Protein AF-A0A0R1W301-F1 (afdb_monomer)

Secondary structure (DSSP, 8-state):
---TTHHHHHHHHHTT-EEEEEEE--SS-SSEEEEEEEESSS--EEEEEEEEE-TTS-EEEEEEEEE-TT-SS-EEESSHHHHHHHHHHTIIIIIITTTTS---HHHHHHHHHHHHHHHHHHHHHHHHHTT--

Mean predicted aligned error: 10.23 Å

Structure (mmCIF, N/CA/C/O backbone):
data_AF-A0A0R1W301-F1
#
_entry.id   AF-A0A0R1W301-F1
#
loop_
_atom_site.group_PDB
_atom_site.id
_atom_site.type_symbol
_atom_site.label_atom_id
_atom_site.label_alt_id
_atom_site.label_comp_id
_atom_site.label_asym_id
_atom_site.label_entity_id
_atom_site.label_seq_id
_atom_site.pdbx_PDB_ins_code
_atom_site.Cartn_x
_atom_site.Cartn_y
_atom_site.Cartn_z
_atom_site.occupancy
_atom_site.B_iso_or_equiv
_atom_site.auth_seq_id
_atom_site.auth_comp_id
_atom_site.auth_asym_id
_atom_site.auth_atom_id
_atom_site.pdbx_PDB_model_num
ATOM 1 N N . MET A 1 1 ? -18.006 -8.872 10.638 1.00 41.66 1 MET A N 1
ATOM 2 C CA . MET A 1 1 ? -16.538 -8.798 10.438 1.00 41.66 1 MET A CA 1
ATOM 3 C C . MET A 1 1 ? -16.181 -7.346 10.137 1.00 41.66 1 MET A C 1
ATOM 5 O O . MET A 1 1 ? -16.750 -6.803 9.202 1.00 41.66 1 MET A O 1
ATOM 9 N N . ILE A 1 2 ? -15.333 -6.688 10.939 1.00 48.94 2 ILE A N 1
ATOM 10 C CA . ILE A 1 2 ? -14.927 -5.293 10.680 1.00 48.94 2 ILE A CA 1
ATOM 11 C C . ILE A 1 2 ? -14.113 -5.265 9.384 1.00 48.94 2 ILE A C 1
ATOM 13 O O . ILE A 1 2 ? -13.026 -5.839 9.300 1.00 48.94 2 ILE A O 1
ATOM 17 N N . THR A 1 3 ? -14.661 -4.635 8.349 1.00 63.47 3 THR A N 1
ATOM 18 C CA . THR A 1 3 ? -14.048 -4.604 7.022 1.00 63.47 3 THR A CA 1
ATOM 19 C C . THR A 1 3 ? -13.011 -3.487 6.962 1.00 63.47 3 THR A C 1
ATOM 21 O O . THR A 1 3 ? -13.307 -2.373 6.545 1.00 63.47 3 THR A O 1
ATOM 24 N N . VAL A 1 4 ? -11.776 -3.780 7.374 1.00 75.12 4 VAL A N 1
ATOM 25 C CA . VAL A 1 4 ? -10.633 -2.871 7.176 1.00 75.12 4 VAL A CA 1
ATOM 26 C C . VAL A 1 4 ? -10.470 -2.594 5.680 1.00 75.12 4 VAL A C 1
ATOM 28 O O . VAL A 1 4 ? -10.538 -3.534 4.881 1.00 75.12 4 VAL A O 1
ATOM 31 N N . LEU A 1 5 ? -10.263 -1.333 5.304 1.00 83.62 5 LEU A N 1
ATOM 32 C CA . LEU A 1 5 ? -10.093 -0.885 3.921 1.00 83.62 5 LEU A CA 1
ATOM 33 C C . LEU A 1 5 ? -11.264 -1.212 2.969 1.00 83.62 5 LEU A C 1
ATOM 35 O O . LEU A 1 5 ? -11.080 -1.861 1.934 1.00 83.62 5 LEU A O 1
ATOM 39 N N . ASN A 1 6 ? -12.493 -0.832 3.322 1.00 89.75 6 ASN A N 1
ATOM 40 C CA . ASN A 1 6 ? -13.655 -1.121 2.476 1.00 89.75 6 ASN A CA 1
ATOM 41 C C . ASN A 1 6 ? -13.684 -0.283 1.182 1.00 89.75 6 ASN A C 1
ATOM 43 O O . ASN A 1 6 ? -13.919 -0.827 0.104 1.00 89.75 6 ASN A O 1
ATOM 47 N N . LYS A 1 7 ? -13.399 1.020 1.269 1.00 91.88 7 LYS A N 1
ATOM 48 C CA . LYS A 1 7 ? -13.353 1.928 0.112 1.00 91.88 7 LYS A CA 1
ATOM 49 C C . LYS A 1 7 ? -12.218 1.556 -0.837 1.00 91.88 7 LYS A C 1
ATOM 51 O O . LYS A 1 7 ? -12.436 1.502 -2.042 1.00 91.88 7 LYS A O 1
ATOM 56 N N . THR A 1 8 ? -11.044 1.195 -0.317 1.00 91.88 8 THR A N 1
ATOM 57 C CA . THR A 1 8 ? -9.928 0.725 -1.150 1.00 91.88 8 THR A CA 1
ATOM 58 C C . THR A 1 8 ? -10.303 -0.552 -1.895 1.00 91.88 8 THR A C 1
ATOM 60 O O . THR A 1 8 ? -10.040 -0.667 -3.086 1.00 91.88 8 THR A O 1
ATOM 63 N N . LYS A 1 9 ? -10.984 -1.507 -1.246 1.00 91.88 9 LYS A N 1
ATOM 64 C CA . LYS A 1 9 ? -11.467 -2.726 -1.924 1.00 91.88 9 LYS A CA 1
ATOM 65 C C . LYS A 1 9 ? -12.488 -2.413 -3.014 1.00 91.88 9 LYS A C 1
ATOM 67 O O . LYS A 1 9 ? -12.444 -3.039 -4.070 1.00 91.88 9 LYS A O 1
ATOM 72 N N . GLN A 1 10 ? -13.396 -1.469 -2.770 1.00 93.69 10 GLN A N 1
ATOM 73 C CA . GLN A 1 10 ? -14.349 -1.012 -3.782 1.00 93.69 10 GLN A CA 1
ATOM 74 C C . GL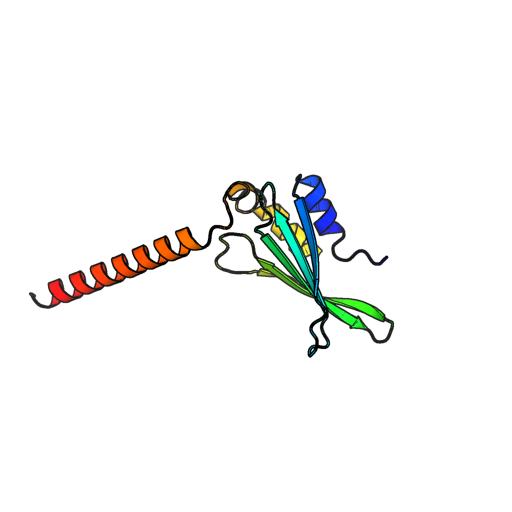N A 1 10 ? -13.630 -0.368 -4.971 1.00 93.69 10 GLN A C 1
ATOM 76 O O . GLN A 1 10 ? -13.927 -0.726 -6.107 1.00 93.69 10 GLN A O 1
ATOM 81 N N . PHE A 1 11 ? -12.637 0.490 -4.718 1.00 93.44 11 PHE A N 1
ATOM 82 C CA . PHE A 1 11 ? -11.784 1.069 -5.756 1.00 93.44 11 PHE A CA 1
ATOM 83 C C . PHE A 1 11 ? -11.105 -0.014 -6.606 1.00 93.44 11 PHE A C 1
ATOM 85 O O . PHE A 1 11 ? -11.174 0.043 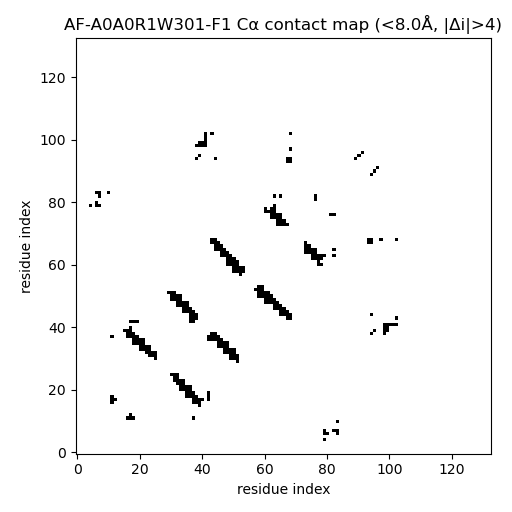-7.830 1.00 93.44 11 PHE A O 1
ATOM 92 N N . MET A 1 12 ? -10.508 -1.038 -5.985 1.00 92.25 12 MET A N 1
ATOM 93 C CA . MET A 1 12 ? -9.857 -2.121 -6.736 1.00 92.25 12 MET A CA 1
ATOM 94 C C . MET A 1 12 ? -10.851 -2.862 -7.634 1.00 92.25 12 MET A C 1
ATOM 96 O O . MET A 1 12 ? -10.582 -3.071 -8.813 1.00 92.25 12 MET A O 1
ATOM 100 N N . ARG A 1 13 ? -12.030 -3.205 -7.096 1.00 92.31 13 ARG A N 1
ATOM 101 C CA . ARG A 1 13 ? -13.090 -3.887 -7.855 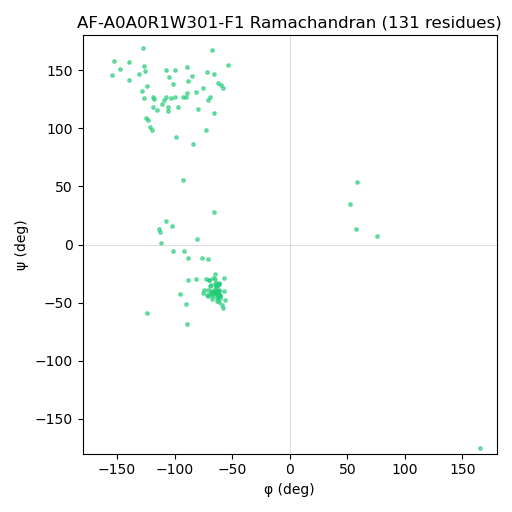1.00 92.31 13 ARG A CA 1
ATOM 102 C C . ARG A 1 13 ? -13.601 -3.041 -9.017 1.00 92.31 13 ARG A C 1
ATOM 104 O O . ARG A 1 13 ? -13.798 -3.582 -10.094 1.00 92.31 13 ARG A O 1
ATOM 111 N N . LYS A 1 14 ? -13.791 -1.734 -8.806 1.00 94.75 14 LYS A N 1
ATOM 112 C CA . LYS A 1 14 ? -14.253 -0.793 -9.838 1.00 94.75 14 LYS A CA 1
ATOM 113 C C . LYS A 1 14 ? -13.276 -0.704 -11.014 1.00 94.75 14 LYS A C 1
ATOM 115 O O . LYS A 1 14 ? -13.711 -0.532 -12.143 1.00 94.75 14 LYS A O 1
ATOM 120 N N . ASN A 1 15 ? -11.978 -0.828 -10.744 1.00 91.88 15 ASN A N 1
ATOM 121 C CA . ASN A 1 15 ? -10.917 -0.675 -11.741 1.00 91.88 15 ASN A CA 1
ATOM 122 C C . ASN A 1 15 ? -10.334 -2.016 -12.225 1.00 91.88 15 ASN A C 1
ATOM 124 O O . ASN A 1 15 ? -9.249 -2.035 -12.801 1.00 91.88 15 ASN A O 1
ATOM 128 N N . ASN A 1 16 ? -11.022 -3.138 -11.978 1.00 91.19 16 ASN A N 1
ATOM 129 C CA . ASN A 1 16 ? -10.585 -4.490 -12.351 1.00 91.19 16 ASN A CA 1
ATOM 130 C C . ASN A 1 16 ? -9.164 -4.848 -11.869 1.00 91.19 16 ASN A C 1
ATOM 132 O O . ASN A 1 16 ? -8.426 -5.570 -12.537 1.00 91.19 16 ASN A O 1
ATOM 136 N N . LEU A 1 17 ? -8.780 -4.355 -10.689 1.00 91.38 17 LEU A N 1
ATOM 137 C CA . LEU A 1 17 ? -7.510 -4.683 -10.053 1.00 91.38 17 LEU A CA 1
ATOM 138 C C . LEU A 1 17 ? -7.684 -5.910 -9.153 1.00 91.38 17 LEU A C 1
ATOM 140 O O . LEU A 1 17 ? -8.547 -5.953 -8.267 1.00 91.38 17 LEU A O 1
ATOM 144 N N . ARG A 1 18 ? -6.828 -6.909 -9.361 1.00 91.56 18 ARG A N 1
ATOM 145 C CA . ARG A 1 18 ? -6.696 -8.072 -8.487 1.00 91.56 18 ARG A CA 1
ATOM 146 C C . ARG A 1 18 ? -6.014 -7.642 -7.195 1.00 91.56 18 ARG A C 1
ATOM 148 O O . ARG A 1 18 ? -5.182 -6.735 -7.177 1.00 91.56 18 ARG A O 1
ATOM 155 N N . TYR A 1 19 ? -6.360 -8.308 -6.101 1.00 92.06 19 TYR A N 1
ATOM 156 C CA . TYR A 1 19 ? -5.715 -8.062 -4.820 1.00 92.06 19 TYR A CA 1
ATOM 157 C C . TYR A 1 19 ? -5.634 -9.324 -3.965 1.00 92.06 19 TYR A C 1
ATOM 159 O O . TYR A 1 19 ? -6.509 -10.190 -4.021 1.00 92.06 19 TYR A O 1
ATOM 167 N N . LYS A 1 20 ? -4.604 -9.391 -3.120 1.00 90.94 20 LYS A N 1
ATOM 168 C CA . LYS A 1 20 ? -4.396 -10.423 -2.102 1.00 90.94 20 LYS A CA 1
ATOM 169 C C . LYS A 1 20 ? -4.204 -9.760 -0.740 1.00 90.94 20 LYS A C 1
ATOM 171 O O . LYS A 1 20 ? -3.743 -8.627 -0.621 1.00 90.94 20 LYS A O 1
ATOM 176 N N . LYS A 1 21 ? -4.635 -10.467 0.300 1.00 89.81 21 LYS A N 1
ATOM 177 C CA . LYS A 1 21 ? -4.622 -10.005 1.686 1.00 89.81 21 LYS A CA 1
ATOM 178 C C . LYS A 1 21 ? -3.723 -10.927 2.487 1.00 89.81 21 LYS A C 1
ATOM 180 O O . LYS A 1 21 ? -3.961 -12.131 2.499 1.00 89.81 21 LYS A O 1
ATOM 185 N N . GLU A 1 22 ? -2.748 -10.360 3.172 1.00 86.88 22 GLU A N 1
ATOM 186 C CA . GLU A 1 22 ? -1.841 -11.087 4.047 1.00 86.88 22 GLU A CA 1
ATOM 187 C C . GLU A 1 22 ? -1.843 -10.426 5.418 1.00 86.88 22 GLU A C 1
ATOM 189 O O . GLU A 1 22 ? -1.672 -9.215 5.559 1.00 86.88 22 GLU A O 1
ATOM 194 N N . TYR A 1 23 ? -2.103 -11.232 6.440 1.00 83.44 23 TYR A N 1
ATOM 195 C CA . TYR A 1 23 ? -2.101 -10.776 7.816 1.00 83.44 23 TYR A CA 1
ATOM 196 C C . TYR A 1 23 ? -0.811 -11.223 8.490 1.00 83.44 23 TYR A C 1
ATOM 198 O O . TYR A 1 23 ? -0.490 -12.410 8.490 1.00 83.44 23 TYR A O 1
ATOM 206 N N . ILE A 1 24 ? -0.098 -10.269 9.082 1.00 80.31 24 ILE A N 1
ATOM 207 C CA . ILE A 1 24 ? 1.153 -10.517 9.785 1.00 80.31 24 ILE A CA 1
ATOM 208 C C . ILE A 1 24 ? 0.948 -10.105 11.241 1.00 80.31 24 ILE A C 1
ATOM 210 O O . ILE A 1 24 ? 0.691 -8.940 11.558 1.00 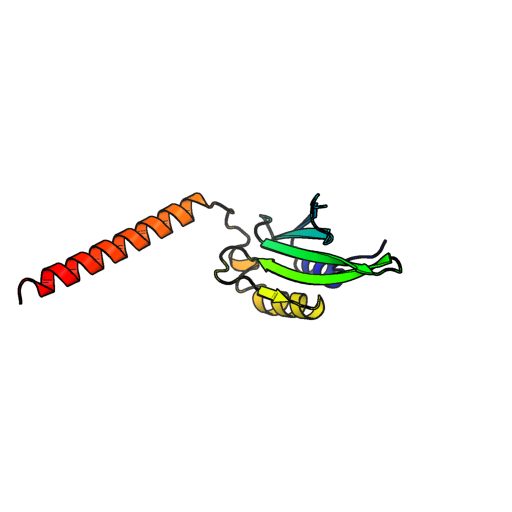80.31 24 ILE A O 1
ATOM 214 N N . ARG A 1 25 ? 1.078 -11.081 12.142 1.00 77.56 25 ARG A N 1
ATOM 215 C CA . ARG A 1 25 ? 1.167 -10.842 13.582 1.00 77.56 25 ARG A CA 1
ATOM 216 C C . ARG A 1 25 ? 2.647 -10.899 13.977 1.00 77.56 25 ARG A C 1
ATOM 218 O O . ARG A 1 25 ? 3.144 -11.997 14.220 1.00 77.56 25 ARG A O 1
ATOM 225 N N . PRO A 1 26 ? 3.369 -9.767 14.003 1.00 76.12 26 PRO A N 1
ATOM 226 C CA . PRO A 1 26 ? 4.753 -9.770 14.457 1.00 76.12 26 PRO A CA 1
ATOM 227 C C . PRO A 1 26 ? 4.827 -10.202 15.929 1.00 76.12 26 PRO A C 1
ATOM 229 O O . PRO A 1 26 ? 3.987 -9.814 16.737 1.00 76.12 26 PRO A O 1
ATOM 232 N N . MET A 1 27 ? 5.825 -11.021 16.267 1.00 74.94 27 MET A N 1
ATOM 233 C CA . MET A 1 27 ? 5.940 -11.656 17.588 1.00 74.94 27 MET A CA 1
ATOM 234 C C . MET A 1 27 ? 6.286 -10.663 18.713 1.00 74.94 27 MET A C 1
ATOM 236 O O . MET A 1 27 ? 5.868 -10.856 19.847 1.00 74.94 27 MET A O 1
ATOM 240 N N . MET A 1 28 ? 7.024 -9.593 18.392 1.00 70.44 28 MET A N 1
ATOM 241 C CA . MET A 1 28 ? 7.645 -8.678 19.368 1.00 70.44 28 MET A CA 1
ATOM 242 C C . MET A 1 28 ? 7.032 -7.265 19.394 1.00 70.44 28 MET A C 1
ATOM 244 O O . MET A 1 28 ? 7.513 -6.405 20.124 1.00 70.44 28 MET A O 1
ATOM 248 N N . ILE A 1 29 ? 6.005 -6.981 18.583 1.00 71.50 29 ILE A N 1
ATOM 249 C CA . ILE A 1 29 ? 5.460 -5.623 18.404 1.00 71.50 29 ILE A CA 1
ATOM 250 C C . ILE A 1 29 ? 3.964 -5.631 18.717 1.00 71.50 29 ILE A C 1
ATOM 252 O O . ILE A 1 29 ? 3.231 -6.499 18.253 1.00 71.50 29 ILE A O 1
ATOM 256 N N . THR A 1 30 ? 3.488 -4.627 19.456 1.00 72.75 30 THR A N 1
ATOM 257 C CA . THR A 1 30 ? 2.061 -4.472 19.800 1.00 72.75 30 THR A CA 1
ATOM 258 C C . THR A 1 30 ? 1.187 -4.075 18.607 1.00 72.75 30 THR A C 1
ATOM 260 O O . THR A 1 3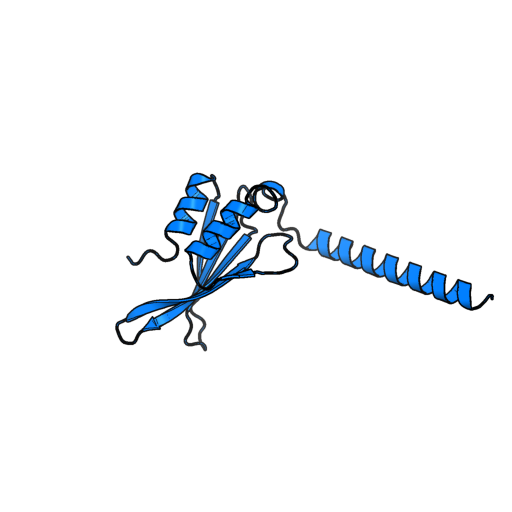0 ? -0.041 -4.117 18.687 1.00 72.75 30 THR A O 1
ATOM 263 N N . GLN A 1 31 ? 1.805 -3.672 17.495 1.00 80.81 31 GLN A N 1
ATOM 264 C CA . GLN A 1 31 ? 1.108 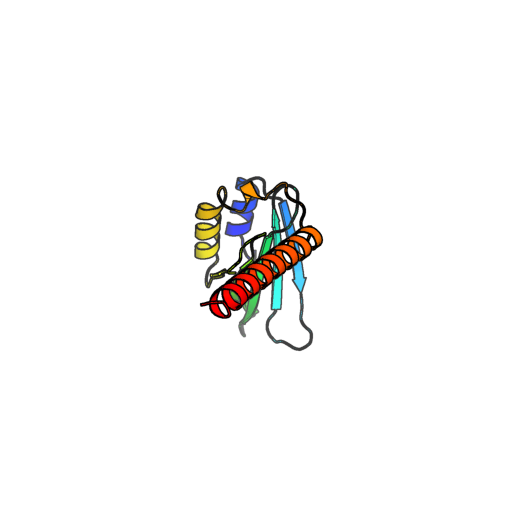-3.298 16.274 1.00 80.81 31 GLN A CA 1
ATOM 265 C C . GLN A 1 31 ? 0.905 -4.510 15.372 1.00 80.81 31 GLN A C 1
ATOM 267 O O . GLN A 1 31 ? 1.842 -5.231 15.028 1.00 80.81 31 GLN A O 1
ATOM 272 N N . HIS A 1 32 ? -0.331 -4.684 14.927 1.00 85.75 32 HIS A N 1
ATOM 273 C CA . HIS A 1 32 ? -0.677 -5.648 13.902 1.00 85.75 32 HIS A CA 1
ATOM 274 C C . HIS A 1 32 ? -0.448 -5.046 12.521 1.00 85.75 32 HIS A C 1
ATOM 276 O O . HIS A 1 32 ? -0.682 -3.852 12.300 1.00 85.75 32 HIS A O 1
ATOM 282 N N . VAL A 1 33 ? -0.013 -5.885 11.583 1.00 88.19 33 VAL A N 1
ATOM 283 C CA . VAL A 1 33 ? 0.267 -5.458 10.216 1.00 88.19 33 VAL A CA 1
ATOM 284 C C . VAL A 1 33 ? -0.636 -6.216 9.259 1.00 88.19 33 VAL A C 1
ATOM 286 O O . VAL A 1 33 ? -0.697 -7.444 9.246 1.00 88.19 33 VAL A O 1
ATOM 289 N N . TYR A 1 34 ? -1.341 -5.458 8.434 1.00 88.00 34 TYR A N 1
ATOM 290 C CA . TYR A 1 34 ? -2.084 -5.979 7.303 1.00 88.00 34 TYR A CA 1
ATOM 291 C C . TYR A 1 34 ? -1.377 -5.559 6.024 1.00 88.00 34 TYR A C 1
ATOM 293 O O . TYR A 1 34 ? -1.160 -4.371 5.803 1.00 88.00 34 TYR A O 1
ATOM 301 N N . VAL A 1 35 ? -1.030 -6.517 5.177 1.00 89.69 35 VAL A N 1
ATOM 302 C CA . VAL A 1 35 ? -0.447 -6.257 3.865 1.00 89.69 35 VAL A CA 1
ATOM 303 C C . VAL A 1 35 ? -1.493 -6.570 2.808 1.00 89.69 35 VAL A C 1
ATOM 305 O O . VAL A 1 35 ? -2.099 -7.640 2.776 1.00 89.69 35 VAL A O 1
ATOM 308 N N . PHE A 1 36 ? -1.730 -5.599 1.942 1.00 91.25 36 PHE A N 1
ATOM 309 C CA . PHE A 1 36 ? -2.684 -5.677 0.855 1.00 91.25 36 PHE A CA 1
ATOM 310 C C . PHE A 1 36 ? -1.928 -5.490 -0.454 1.00 91.25 36 PHE A C 1
ATOM 312 O O . PHE A 1 36 ? -1.597 -4.363 -0.822 1.00 91.25 36 PHE A O 1
ATOM 319 N N . THR A 1 37 ? -1.608 -6.588 -1.132 1.00 92.44 37 THR A N 1
ATOM 320 C CA . THR A 1 37 ? -0.931 -6.545 -2.432 1.00 92.44 37 THR A CA 1
ATOM 321 C C . THR A 1 37 ? -1.962 -6.456 -3.549 1.00 92.44 37 THR A C 1
ATOM 323 O O . THR A 1 37 ? -3.033 -7.060 -3.460 1.00 92.44 37 THR A O 1
ATOM 326 N N . PHE A 1 38 ? -1.689 -5.662 -4.582 1.00 92.56 38 PHE A N 1
ATOM 327 C CA . PHE A 1 38 ? -2.644 -5.397 -5.655 1.00 92.56 38 PHE A CA 1
ATOM 328 C C . PHE A 1 38 ? -1.975 -5.057 -6.991 1.00 92.56 38 PHE A C 1
ATOM 330 O O . PHE A 1 38 ? -0.835 -4.591 -7.053 1.00 92.56 38 PHE A O 1
ATOM 337 N N . GLY A 1 39 ? -2.725 -5.262 -8.067 1.00 90.12 39 GLY A N 1
ATOM 338 C CA . GLY A 1 39 ? -2.343 -4.909 -9.431 1.00 90.12 39 GLY A CA 1
ATOM 339 C C . GLY A 1 39 ? -3.242 -5.601 -10.453 1.00 90.12 39 GLY A C 1
ATOM 340 O O . GLY A 1 39 ? -4.239 -6.219 -10.081 1.00 90.12 39 GLY A O 1
ATOM 341 N N . LYS A 1 40 ? -2.949 -5.448 -11.745 1.00 86.94 40 LYS A N 1
ATOM 342 C CA . LYS A 1 40 ? -3.821 -5.952 -12.817 1.00 86.94 40 LYS A CA 1
ATOM 343 C C . LYS A 1 40 ? -3.455 -7.388 -13.189 1.00 86.94 40 LYS A C 1
ATOM 345 O O . LYS A 1 40 ? -4.200 -8.304 -12.843 1.00 86.94 40 LYS A O 1
ATOM 350 N N . ASN A 1 41 ? -2.285 -7.583 -13.795 1.00 83.44 41 ASN A N 1
ATOM 351 C CA . ASN A 1 41 ? -1.776 -8.916 -14.117 1.00 83.44 41 ASN A CA 1
ATOM 352 C C . ASN A 1 41 ? -0.938 -9.439 -12.953 1.00 83.44 41 ASN A C 1
ATOM 354 O O . ASN A 1 41 ? -1.233 -10.509 -12.410 1.00 83.44 41 ASN A O 1
ATOM 358 N N . GLU A 1 42 ? 0.016 -8.622 -12.504 1.00 83.62 42 GLU A N 1
ATOM 359 C CA . GLU A 1 42 ? 0.872 -8.908 -11.359 1.00 83.62 42 GLU A CA 1
ATOM 360 C C . GLU A 1 42 ? 0.538 -8.055 -10.127 1.00 83.62 42 GLU A C 1
ATOM 362 O O . GLU A 1 42 ? 0.075 -6.919 -10.228 1.00 83.62 42 GLU A O 1
ATOM 367 N N . LEU A 1 43 ? 0.776 -8.605 -8.932 1.00 85.81 43 LEU A N 1
ATOM 368 C CA . LEU A 1 43 ? 0.444 -7.981 -7.643 1.00 85.81 43 LEU A CA 1
ATOM 369 C C . LEU A 1 43 ? 1.625 -7.176 -7.077 1.00 85.81 43 LEU A C 1
ATOM 371 O O . LEU A 1 43 ? 2.069 -7.405 -5.951 1.00 85.81 43 LEU A O 1
ATOM 375 N N . ASN A 1 44 ? 2.127 -6.230 -7.868 1.00 85.50 44 ASN A N 1
ATOM 376 C CA . ASN A 1 44 ? 3.422 -5.579 -7.625 1.00 85.50 44 ASN A CA 1
ATOM 377 C C . ASN A 1 44 ? 3.329 -4.349 -6.717 1.00 85.50 44 ASN A C 1
ATOM 379 O O . ASN A 1 44 ? 4.340 -3.837 -6.231 1.00 85.50 44 ASN A O 1
ATOM 383 N N . ASN A 1 45 ? 2.109 -3.887 -6.456 1.00 90.31 45 ASN A N 1
ATOM 384 C CA . ASN A 1 45 ? 1.836 -2.781 -5.553 1.00 90.31 45 ASN A CA 1
ATOM 385 C C . ASN A 1 45 ? 1.395 -3.325 -4.198 1.00 90.31 45 ASN A C 1
ATOM 387 O O . ASN A 1 45 ? 0.763 -4.378 -4.114 1.00 90.31 45 ASN A O 1
ATOM 391 N N . ARG A 1 46 ? 1.685 -2.598 -3.120 1.00 92.44 46 ARG A N 1
ATOM 392 C CA . ARG A 1 46 ? 1.267 -2.986 -1.771 1.00 92.44 46 ARG A CA 1
ATOM 393 C C . ARG A 1 46 ? 0.807 -1.797 -0.943 1.00 92.44 46 ARG A C 1
ATOM 395 O O . ARG A 1 46 ? 1.404 -0.725 -0.986 1.00 92.44 46 ARG A O 1
ATOM 402 N N . VAL A 1 47 ? -0.229 -2.026 -0.147 1.00 93.62 47 VAL A N 1
ATOM 403 C CA . VAL A 1 47 ? -0.646 -1.162 0.958 1.00 93.62 47 VAL A CA 1
ATOM 404 C C . VAL A 1 47 ? -0.362 -1.903 2.257 1.00 93.62 47 VAL A C 1
ATOM 406 O O . VAL A 1 47 ? -0.874 -3.000 2.473 1.00 93.62 47 VAL A O 1
ATOM 409 N N . ILE A 1 48 ? 0.455 -1.320 3.121 1.00 92.31 48 ILE A N 1
ATOM 410 C CA . ILE A 1 48 ? 0.804 -1.850 4.434 1.00 92.31 48 ILE A CA 1
ATOM 411 C C . ILE A 1 48 ? 0.051 -1.017 5.465 1.00 92.31 48 ILE A C 1
ATOM 413 O O . ILE A 1 48 ? 0.298 0.175 5.614 1.00 92.31 48 ILE A O 1
ATOM 417 N N . ILE A 1 49 ? -0.880 -1.633 6.181 1.00 91.62 49 ILE A N 1
ATOM 418 C CA . ILE A 1 49 ? -1.667 -0.974 7.219 1.00 91.62 49 ILE A CA 1
ATOM 419 C C . ILE A 1 49 ? -1.162 -1.442 8.569 1.00 91.62 49 ILE A C 1
ATOM 421 O O . ILE A 1 49 ? -1.250 -2.627 8.899 1.00 91.62 49 ILE A O 1
ATOM 425 N N . ARG A 1 50 ? -0.672 -0.496 9.365 1.00 91.62 50 ARG A N 1
ATOM 426 C CA . ARG A 1 50 ? -0.367 -0.721 10.775 1.00 91.62 50 ARG A CA 1
ATOM 427 C C . ARG A 1 50 ? -1.584 -0.333 11.588 1.00 91.62 50 ARG A C 1
ATOM 429 O O . ARG A 1 50 ? -2.099 0.782 11.465 1.00 91.62 50 ARG A O 1
ATOM 436 N N . TYR A 1 51 ? -2.041 -1.240 12.434 1.00 88.88 51 TYR A N 1
ATOM 437 C CA . TYR A 1 51 ? -3.188 -0.996 13.290 1.00 88.88 51 TYR A CA 1
ATOM 438 C C . TYR A 1 51 ? -2.966 -1.568 14.685 1.00 88.88 51 TYR A C 1
ATOM 440 O O . TYR A 1 51 ? -2.161 -2.473 14.903 1.00 88.88 51 TYR A O 1
ATOM 448 N N . SER A 1 52 ? -3.691 -1.017 15.644 1.00 88.44 52 SER A N 1
ATOM 449 C CA . SER A 1 52 ? -3.769 -1.525 17.008 1.00 88.44 52 SER A CA 1
ATOM 450 C C . SER A 1 52 ? -5.229 -1.704 17.402 1.00 88.44 52 SER A C 1
ATOM 452 O O . SER A 1 52 ? -6.140 -1.263 16.697 1.00 88.44 52 SER A O 1
ATOM 454 N N . HIS A 1 53 ? -5.459 -2.372 18.525 1.00 86.69 53 HIS A N 1
ATOM 455 C CA . HIS A 1 53 ? -6.773 -2.416 19.147 1.00 86.69 53 HIS A CA 1
ATOM 456 C C . HIS A 1 53 ? -6.796 -1.442 20.321 1.00 86.69 53 HIS A C 1
ATOM 458 O O . HIS A 1 53 ? -5.830 -1.337 21.076 1.00 86.69 53 HIS A O 1
ATOM 464 N N . THR A 1 54 ? -7.890 -0.700 20.461 1.00 87.56 54 THR A N 1
ATOM 465 C CA . THR A 1 54 ? -8.158 0.062 21.680 1.00 87.56 54 THR A CA 1
ATOM 466 C C . THR A 1 54 ? -8.436 -0.890 22.839 1.00 87.56 54 THR A C 1
ATOM 468 O O . THR A 1 54 ? -8.717 -2.069 22.634 1.00 87.56 54 THR A O 1
ATOM 471 N N . TRP A 1 55 ? -8.445 -0.363 24.065 1.00 83.62 55 TRP A N 1
ATOM 472 C CA . TRP A 1 55 ? -8.830 -1.137 25.249 1.00 83.62 55 TRP A CA 1
ATOM 473 C C . TRP A 1 55 ? -10.244 -1.746 25.129 1.00 83.62 55 TRP A C 1
ATOM 475 O O . TRP A 1 55 ? -10.500 -2.822 25.650 1.00 83.62 55 TRP A O 1
ATOM 485 N N . THR A 1 56 ? -11.141 -1.102 24.368 1.00 89.25 56 THR A N 1
ATOM 486 C CA . THR A 1 56 ? -12.484 -1.616 24.029 1.00 89.25 56 THR A CA 1
ATOM 487 C C . THR A 1 56 ? -12.498 -2.636 22.881 1.00 89.25 56 THR A C 1
ATOM 489 O O . THR A 1 56 ? -13.568 -3.012 22.411 1.00 89.25 56 THR A O 1
ATOM 492 N N . GLY A 1 57 ? -11.336 -3.043 22.364 1.00 83.00 57 GLY A N 1
ATOM 493 C CA . GLY A 1 57 ? -11.209 -3.978 21.245 1.00 83.00 57 GLY A CA 1
ATOM 494 C C . GLY A 1 57 ? -11.520 -3.385 19.866 1.00 83.00 57 GLY A C 1
ATOM 495 O O . GLY A 1 57 ? -11.555 -4.119 18.880 1.00 83.00 57 GLY A O 1
ATOM 496 N N . ARG A 1 58 ? -11.735 -2.065 19.745 1.00 86.44 58 ARG A N 1
ATOM 497 C CA . ARG A 1 58 ? -11.965 -1.425 18.440 1.00 86.44 58 ARG A CA 1
ATOM 498 C C . ARG A 1 58 ? -10.655 -1.300 17.677 1.00 86.44 58 ARG A C 1
ATOM 500 O O . ARG A 1 58 ? -9.646 -0.861 18.223 1.00 86.44 58 ARG A O 1
ATOM 507 N N . LEU A 1 59 ? -10.687 -1.643 16.394 1.00 87.38 59 LEU A N 1
ATOM 508 C CA . LEU A 1 59 ? -9.540 -1.480 15.511 1.00 87.38 59 LEU A CA 1
ATOM 509 C C . LEU A 1 59 ? -9.273 0.009 15.262 1.00 87.38 59 LEU A C 1
ATOM 511 O O . LEU A 1 59 ? -10.155 0.741 14.814 1.00 87.38 59 LEU A O 1
ATOM 515 N N . LYS A 1 60 ? -8.035 0.435 15.511 1.00 88.38 60 LYS A N 1
ATOM 516 C CA . LYS A 1 60 ? -7.521 1.770 15.217 1.00 88.38 60 LYS A CA 1
ATOM 517 C C . LYS A 1 60 ? -6.418 1.656 14.173 1.00 88.38 60 LYS A C 1
ATOM 519 O O . LYS A 1 60 ? -5.371 1.067 14.434 1.00 88.38 60 LYS A O 1
ATOM 524 N N . ILE A 1 61 ? -6.651 2.230 12.995 1.00 89.44 61 ILE A N 1
ATOM 525 C CA . ILE A 1 61 ? -5.605 2.389 11.981 1.00 89.44 61 ILE A CA 1
ATOM 526 C C . ILE A 1 61 ? -4.637 3.460 12.483 1.00 89.44 61 ILE A C 1
ATOM 528 O O . ILE A 1 61 ? -5.059 4.569 12.807 1.00 89.44 61 ILE A O 1
ATOM 532 N N . ASN A 1 62 ? -3.356 3.113 12.565 1.00 90.00 62 ASN A N 1
ATOM 533 C CA . ASN A 1 62 ? -2.304 4.039 12.973 1.00 90.00 62 ASN A CA 1
ATOM 534 C C . ASN A 1 62 ? -1.632 4.660 11.747 1.00 90.00 62 ASN A C 1
ATOM 536 O O . ASN A 1 62 ? -1.387 5.862 11.724 1.00 90.00 62 ASN A O 1
ATOM 540 N N . GLU A 1 63 ? -1.365 3.844 10.725 1.00 92.31 63 GLU A N 1
ATOM 541 C CA . GLU A 1 63 ? -0.656 4.266 9.520 1.00 92.31 63 GLU A CA 1
ATOM 542 C C . GLU A 1 63 ? -1.041 3.388 8.326 1.00 92.31 63 GLU A C 1
ATOM 544 O O . GLU A 1 63 ? -1.271 2.183 8.471 1.00 92.31 63 GLU A O 1
ATOM 549 N N . ILE A 1 64 ? -1.082 3.995 7.142 1.00 94.50 64 ILE A N 1
ATOM 550 C CA . ILE A 1 64 ? -1.264 3.328 5.855 1.00 94.50 64 ILE A CA 1
ATOM 551 C C . ILE A 1 64 ? -0.072 3.701 4.964 1.00 94.50 64 ILE A C 1
ATOM 553 O O . ILE A 1 64 ? 0.004 4.829 4.491 1.00 94.50 64 ILE A O 1
ATOM 557 N N . ASP A 1 65 ? 0.846 2.772 4.720 1.00 94.06 65 ASP A N 1
ATOM 558 C CA . ASP A 1 65 ? 2.002 2.939 3.827 1.00 94.06 65 ASP A CA 1
ATOM 559 C C . ASP A 1 65 ? 1.674 2.346 2.446 1.00 94.06 65 ASP A C 1
ATOM 561 O O . ASP A 1 65 ? 1.377 1.157 2.321 1.00 94.06 65 ASP A O 1
ATOM 565 N N . LEU A 1 66 ? 1.685 3.181 1.408 1.00 94.25 66 LEU A N 1
ATOM 566 C CA . LEU A 1 66 ? 1.509 2.782 0.016 1.00 94.25 66 LEU A CA 1
ATOM 567 C C . LEU A 1 66 ? 2.865 2.704 -0.680 1.00 94.25 66 LEU A C 1
ATOM 569 O O . LEU A 1 66 ? 3.605 3.689 -0.766 1.00 94.25 66 LEU A O 1
ATOM 573 N N . ARG A 1 67 ? 3.115 1.549 -1.294 1.00 91.75 67 ARG A N 1
ATOM 574 C CA . ARG A 1 67 ? 4.267 1.316 -2.160 1.00 91.75 67 ARG A CA 1
ATOM 575 C C . ARG A 1 67 ? 3.780 0.826 -3.511 1.00 91.75 67 ARG A C 1
ATOM 577 O O . ARG A 1 67 ? 3.283 -0.297 -3.625 1.00 91.75 67 ARG A O 1
ATOM 584 N N . LEU A 1 68 ? 3.901 1.676 -4.519 1.00 91.06 68 LEU A N 1
ATOM 585 C CA . LEU A 1 68 ? 3.629 1.315 -5.901 1.00 91.06 68 LEU A CA 1
ATOM 586 C C . LEU A 1 68 ? 4.894 0.762 -6.567 1.00 91.06 68 LEU A C 1
ATOM 588 O O . LEU A 1 68 ? 6.020 1.106 -6.198 1.00 91.06 68 LEU A O 1
ATOM 592 N N . HIS A 1 69 ? 4.706 -0.094 -7.563 1.00 85.50 69 HIS A N 1
ATOM 593 C CA . HIS A 1 69 ? 5.798 -0.569 -8.400 1.00 85.50 69 HIS A CA 1
ATOM 594 C C . HIS A 1 69 ? 6.477 0.620 -9.104 1.00 85.50 69 HIS A C 1
ATOM 596 O O . HIS A 1 69 ? 5.798 1.548 -9.548 1.00 85.50 69 HIS A O 1
ATOM 602 N N . ARG A 1 70 ? 7.818 0.622 -9.146 1.00 81.31 70 ARG A N 1
ATOM 603 C CA . ARG A 1 70 ? 8.670 1.717 -9.670 1.00 81.31 70 ARG A CA 1
ATOM 604 C C . ARG A 1 70 ? 8.486 3.091 -9.008 1.00 81.31 70 ARG A C 1
ATOM 606 O O . ARG A 1 70 ? 8.997 4.096 -9.497 1.00 81.31 70 ARG A O 1
ATOM 613 N N . GLN A 1 71 ? 7.809 3.163 -7.864 1.00 82.88 71 GLN A N 1
ATOM 614 C CA . GLN A 1 71 ? 7.717 4.399 -7.096 1.00 82.88 71 GLN A CA 1
ATOM 615 C C . GLN A 1 71 ? 8.988 4.619 -6.270 1.00 82.88 71 GLN A C 1
ATOM 617 O O . GLN A 1 71 ? 9.265 3.869 -5.340 1.00 82.88 71 GLN A O 1
ATOM 622 N N . HIS A 1 72 ? 9.720 5.696 -6.568 1.00 76.25 72 HIS A N 1
ATOM 623 C CA . HIS A 1 72 ? 10.935 6.067 -5.830 1.00 76.25 72 HIS A CA 1
ATOM 624 C C . HIS A 1 72 ? 10.669 6.526 -4.391 1.00 76.25 72 HIS A C 1
ATOM 626 O O . HIS A 1 72 ? 11.470 6.260 -3.503 1.00 76.25 72 HIS A O 1
ATOM 632 N N . HIS A 1 73 ? 9.544 7.206 -4.153 1.00 81.75 73 HIS A N 1
ATOM 633 C CA . HIS A 1 73 ? 9.206 7.770 -2.846 1.00 81.75 73 HIS A CA 1
ATOM 634 C C . HIS A 1 73 ? 7.873 7.191 -2.363 1.00 81.75 73 HIS A C 1
ATOM 636 O O . HIS A 1 73 ? 6.823 7.633 -2.847 1.00 81.75 73 HIS A O 1
ATOM 642 N N . PRO A 1 74 ? 7.893 6.198 -1.452 1.00 87.81 74 PRO A N 1
ATOM 643 C CA . PRO A 1 74 ? 6.694 5.674 -0.804 1.00 87.81 74 PRO A CA 1
ATOM 644 C C . PRO A 1 74 ? 5.875 6.783 -0.153 1.00 87.81 74 PRO A C 1
ATOM 646 O O . PRO A 1 74 ? 6.410 7.830 0.221 1.00 87.81 74 PRO A O 1
ATOM 649 N N . ARG A 1 75 ? 4.567 6.560 -0.003 1.00 92.94 75 ARG A N 1
ATOM 650 C CA . ARG A 1 75 ? 3.679 7.568 0.580 1.00 92.94 75 ARG A CA 1
ATOM 651 C C . ARG A 1 75 ? 2.856 6.996 1.713 1.00 92.94 75 ARG A C 1
ATOM 653 O O . ARG A 1 75 ? 2.230 5.952 1.567 1.00 92.94 75 ARG A O 1
ATOM 660 N N . THR A 1 76 ? 2.829 7.722 2.820 1.00 95.06 76 THR A N 1
ATOM 661 C CA . THR A 1 76 ? 2.076 7.348 4.011 1.00 95.06 76 THR A CA 1
ATOM 662 C C . THR A 1 76 ? 0.814 8.197 4.133 1.00 95.06 76 THR A C 1
ATOM 664 O O . THR A 1 76 ? 0.784 9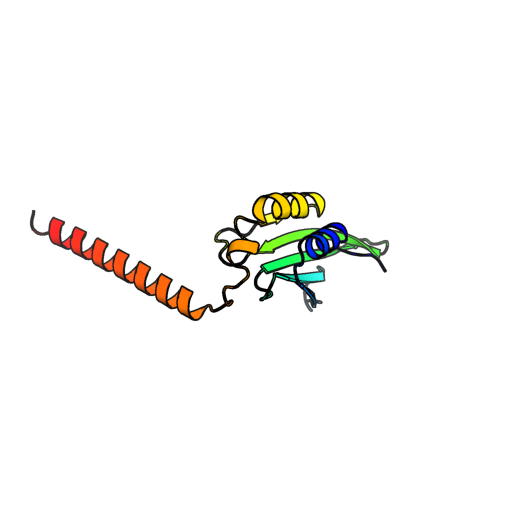.378 3.775 1.00 95.06 76 THR A O 1
ATOM 667 N N . PHE A 1 77 ? -0.258 7.581 4.621 1.00 94.75 77 PHE A N 1
ATOM 668 C CA . PHE A 1 77 ? -1.570 8.189 4.797 1.00 94.75 77 PHE A CA 1
ATOM 669 C C . PHE A 1 77 ? -2.095 7.901 6.201 1.00 94.75 77 PHE A C 1
ATOM 671 O O . PHE A 1 77 ? -1.854 6.836 6.774 1.00 94.75 77 PHE A O 1
ATOM 678 N N . LYS A 1 78 ? -2.850 8.857 6.750 1.00 90.62 78 LYS A N 1
ATOM 679 C CA . LYS A 1 78 ? -3.530 8.706 8.045 1.00 90.62 78 LYS A CA 1
ATOM 680 C C . LYS A 1 78 ? -4.917 8.083 7.898 1.00 90.62 78 LYS A C 1
ATOM 682 O O . LYS A 1 78 ? -5.378 7.405 8.811 1.00 90.62 78 LYS A O 1
ATOM 687 N N . THR A 1 79 ? -5.587 8.316 6.766 1.00 91.62 79 THR A N 1
ATOM 688 C CA . THR A 1 79 ? -6.955 7.849 6.526 1.00 91.62 79 THR A CA 1
ATOM 689 C C . THR A 1 79 ? -7.073 7.058 5.229 1.00 91.62 79 THR A C 1
ATOM 691 O O . THR A 1 79 ? -6.325 7.259 4.272 1.00 91.62 79 THR A O 1
ATOM 694 N N . GLU A 1 80 ? -8.058 6.161 5.181 1.00 91.94 80 GLU A N 1
ATOM 695 C CA . GLU A 1 80 ? -8.391 5.422 3.962 1.00 91.94 80 GLU A CA 1
ATOM 696 C C . GLU A 1 80 ? -8.883 6.350 2.839 1.00 91.94 80 GLU A C 1
ATOM 698 O O . GLU A 1 80 ? -8.619 6.091 1.669 1.00 91.94 80 GLU A O 1
ATOM 703 N N . ALA A 1 81 ? -9.581 7.438 3.177 1.00 92.88 81 ALA A N 1
ATOM 704 C CA . ALA A 1 81 ? -10.086 8.380 2.182 1.00 92.88 81 ALA A CA 1
ATOM 705 C C . ALA A 1 81 ? -8.940 9.057 1.414 1.00 92.88 81 ALA A C 1
ATOM 707 O O . ALA A 1 81 ? -9.000 9.149 0.188 1.00 92.88 81 ALA A O 1
ATOM 708 N N . ASP A 1 82 ? -7.877 9.457 2.119 1.00 94.62 82 ASP A N 1
ATOM 709 C CA . ASP A 1 82 ? -6.694 10.063 1.501 1.00 94.62 82 ASP A CA 1
ATOM 710 C C . ASP A 1 82 ? -5.964 9.075 0.588 1.00 94.62 82 ASP A C 1
ATOM 712 O O . ASP A 1 82 ? -5.556 9.438 -0.516 1.00 94.62 82 ASP A O 1
ATOM 716 N N . LEU A 1 83 ? -5.854 7.812 1.022 1.00 94.94 83 LEU A N 1
ATOM 717 C CA . LEU A 1 83 ? -5.300 6.739 0.199 1.00 94.94 83 LEU A CA 1
ATOM 718 C C . LEU A 1 83 ? -6.102 6.583 -1.099 1.00 94.94 83 LEU A C 1
ATOM 720 O O . LEU A 1 83 ? -5.517 6.575 -2.178 1.00 94.94 83 LEU A O 1
ATOM 724 N N . VAL A 1 84 ? -7.429 6.453 -1.011 1.00 95.12 84 VAL A N 1
ATOM 725 C CA . VAL A 1 84 ? -8.278 6.239 -2.195 1.00 95.12 84 VAL A CA 1
ATOM 726 C C . VAL A 1 84 ? -8.188 7.425 -3.149 1.00 95.12 84 VAL A C 1
ATOM 728 O O . VAL A 1 84 ? -7.958 7.219 -4.336 1.00 95.12 84 VAL A O 1
ATOM 731 N N 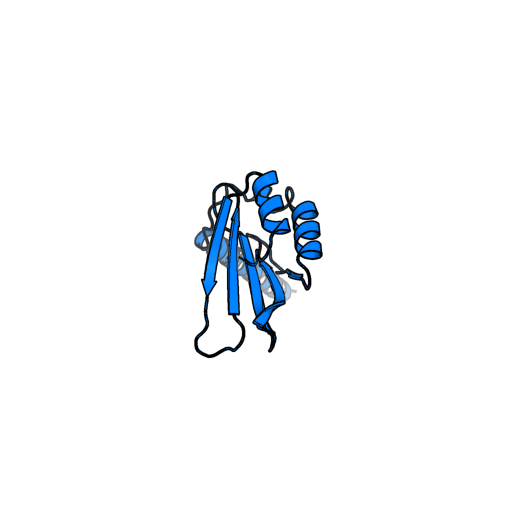. LYS A 1 85 ? -8.249 8.656 -2.633 1.00 95.69 85 LYS A N 1
ATOM 732 C CA . LYS A 1 85 ? -8.082 9.871 -3.441 1.00 95.69 85 LYS A CA 1
ATOM 733 C C . LYS A 1 85 ? -6.739 9.891 -4.178 1.00 95.69 85 LYS A C 1
ATOM 735 O O . LYS A 1 85 ? -6.663 10.306 -5.333 1.00 95.69 85 LYS A O 1
ATOM 740 N N . TYR A 1 86 ? -5.669 9.442 -3.521 1.00 94.50 86 TYR A N 1
ATOM 741 C CA . TYR A 1 86 ? -4.356 9.327 -4.150 1.00 94.50 86 TYR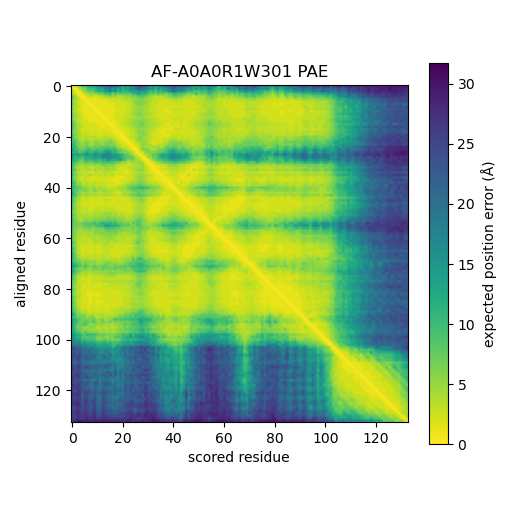 A CA 1
ATOM 742 C C . TYR A 1 86 ? -4.332 8.256 -5.248 1.00 94.50 86 TYR A C 1
ATOM 744 O O . TYR A 1 86 ? -3.807 8.507 -6.332 1.00 94.50 86 TYR A O 1
ATOM 752 N N . LEU A 1 87 ? -4.916 7.082 -4.990 1.00 93.06 87 LEU A N 1
ATOM 753 C CA . LEU A 1 87 ? -4.992 5.990 -5.964 1.00 93.06 87 LEU A CA 1
ATOM 754 C C . LEU A 1 87 ? -5.807 6.382 -7.201 1.00 93.06 87 LEU A C 1
ATOM 756 O O . LEU A 1 87 ? -5.389 6.074 -8.310 1.00 93.06 87 LEU A O 1
ATOM 760 N N . GLU A 1 88 ? -6.917 7.100 -7.026 1.00 93.75 88 GLU A N 1
ATOM 761 C CA . GLU A 1 88 ? -7.724 7.628 -8.133 1.00 93.75 88 GLU A CA 1
ATOM 762 C C . GLU A 1 88 ? -6.919 8.592 -9.005 1.00 93.75 88 GLU A C 1
ATOM 764 O O . GLU A 1 88 ? -6.917 8.461 -10.226 1.00 93.75 88 GLU A O 1
ATOM 769 N N . LYS A 1 89 ? -6.158 9.505 -8.389 1.00 92.62 89 LYS A N 1
ATOM 770 C CA . LYS A 1 89 ? -5.315 10.462 -9.119 1.00 92.62 89 LYS A CA 1
ATOM 771 C C . LYS A 1 89 ? -4.174 9.795 -9.902 1.00 92.62 89 LYS A C 1
ATOM 773 O O . LYS A 1 89 ? -3.729 10.341 -10.906 1.00 92.62 89 LYS A O 1
ATOM 778 N N . HIS A 1 90 ? -3.672 8.652 -9.434 1.00 89.38 90 HIS A N 1
ATOM 779 C CA . HIS A 1 90 ? -2.483 7.988 -9.988 1.00 89.38 90 HIS A CA 1
ATOM 780 C C . HIS A 1 90 ? -2.764 6.639 -10.657 1.00 89.38 90 HIS A C 1
ATOM 782 O O . HIS A 1 90 ? -1.828 5.884 -10.946 1.00 89.38 90 HIS A O 1
ATOM 788 N N . LEU A 1 91 ? -4.038 6.342 -10.919 1.00 86.69 91 LEU A N 1
ATOM 789 C CA . LEU A 1 91 ? -4.463 5.094 -11.540 1.00 86.69 91 LEU A CA 1
ATOM 790 C C . LEU A 1 91 ? -3.795 4.902 -12.905 1.00 86.69 91 LEU A C 1
ATOM 792 O O . LEU A 1 91 ? -3.118 3.902 -13.124 1.00 86.69 91 LEU A O 1
ATOM 796 N N . GLU A 1 92 ? -3.932 5.879 -13.795 1.00 84.25 92 GLU A N 1
ATOM 797 C CA . GLU A 1 92 ? -3.410 5.786 -15.161 1.00 84.25 92 GLU A CA 1
ATOM 798 C C . GLU A 1 92 ? -1.891 5.971 -15.211 1.00 84.25 92 GLU A C 1
ATOM 800 O O . GLU A 1 92 ? -1.194 5.217 -15.883 1.00 84.25 92 GLU A O 1
ATOM 805 N N . SER A 1 93 ? -1.358 6.932 -14.449 1.00 82.19 93 SER A N 1
ATOM 806 C CA . SER A 1 93 ? 0.051 7.329 -14.553 1.00 82.19 93 SER A CA 1
ATOM 807 C C . SER A 1 93 ? 1.035 6.278 -14.035 1.00 82.19 93 SER A C 1
ATOM 809 O O . SER A 1 93 ? 2.163 6.215 -14.517 1.00 82.19 93 SER A O 1
ATOM 811 N N . ASN A 1 94 ? 0.624 5.487 -13.038 1.00 81.25 94 ASN A N 1
ATOM 812 C CA . ASN A 1 94 ? 1.487 4.504 -12.381 1.00 81.25 94 ASN A CA 1
ATOM 813 C C . ASN A 1 94 ? 0.882 3.100 -12.429 1.00 81.25 94 ASN A C 1
ATOM 815 O O . ASN A 1 94 ? 1.502 2.184 -12.957 1.00 81.25 94 ASN A O 1
ATOM 819 N N . ILE A 1 95 ? -0.319 2.921 -11.872 1.00 79.88 95 ILE A N 1
ATOM 820 C CA . ILE A 1 95 ? -0.854 1.580 -11.589 1.00 79.88 95 ILE A CA 1
ATOM 821 C C . ILE A 1 95 ? -1.150 0.814 -12.882 1.00 79.88 95 ILE A C 1
ATOM 823 O O . ILE A 1 95 ? -0.771 -0.348 -12.999 1.00 79.88 95 ILE A O 1
ATOM 827 N N . LEU A 1 96 ? -1.814 1.453 -13.846 1.00 82.44 96 LEU A N 1
ATOM 828 C CA . LEU A 1 96 ? -2.134 0.837 -15.134 1.00 82.44 96 LEU A CA 1
ATOM 829 C C . LEU A 1 96 ? -0.962 0.885 -16.113 1.00 82.44 96 LEU A C 1
ATOM 831 O O . LEU A 1 96 ? -0.829 -0.023 -16.923 1.00 82.44 96 LEU A O 1
ATOM 835 N N . LYS A 1 97 ? -0.092 1.896 -16.021 1.00 82.50 97 LYS A N 1
ATOM 836 C CA . LYS A 1 97 ? 1.087 2.009 -16.886 1.00 82.50 97 LYS A CA 1
ATOM 837 C C . LYS A 1 97 ? 2.049 0.828 -16.725 1.00 82.50 97 LYS A C 1
ATOM 839 O O . LYS A 1 97 ? 2.595 0.355 -17.712 1.00 82.50 97 LYS A O 1
ATOM 844 N N . TYR A 1 98 ? 2.240 0.358 -15.494 1.00 79.81 98 TYR A N 1
ATOM 845 C CA . TYR A 1 98 ? 3.160 -0.739 -15.173 1.00 79.81 98 TYR A CA 1
ATOM 846 C C . TYR A 1 98 ? 2.424 -2.039 -14.811 1.00 79.81 98 TYR A C 1
ATOM 848 O O . TYR A 1 98 ? 2.968 -2.902 -14.130 1.00 79.81 98 TYR A O 1
ATOM 856 N N . ALA A 1 99 ? 1.158 -2.173 -15.217 1.00 76.94 99 ALA A N 1
ATOM 857 C CA . ALA A 1 99 ? 0.311 -3.314 -14.863 1.00 76.94 99 ALA A CA 1
ATOM 858 C C . ALA A 1 99 ? 0.773 -4.647 -15.472 1.00 76.94 99 ALA A C 1
ATOM 860 O O . ALA A 1 99 ? 0.502 -5.703 -14.891 1.00 76.94 99 ALA A O 1
ATOM 861 N N . ASP A 1 100 ? 1.421 -4.570 -16.633 1.00 72.44 100 ASP A N 1
ATOM 862 C CA . ASP A 1 100 ? 1.861 -5.716 -17.428 1.00 72.44 100 ASP A CA 1
ATOM 863 C C . ASP A 1 100 ? 3.361 -6.001 -17.246 1.00 72.44 100 ASP A C 1
ATOM 865 O O . ASP A 1 100 ? 3.871 -6.989 -17.767 1.00 72.44 100 ASP A O 1
ATOM 869 N N . GLU A 1 101 ? 4.075 -5.142 -16.512 1.00 73.06 101 GLU A N 1
ATOM 870 C CA . GLU A 1 101 ? 5.503 -5.316 -16.273 1.00 73.06 101 GLU A CA 1
ATOM 871 C C . GLU A 1 101 ? 5.751 -6.314 -15.140 1.00 73.06 101 GLU A C 1
ATOM 873 O O . GLU A 1 101 ? 5.165 -6.168 -14.056 1.00 73.06 101 GLU A O 1
ATOM 878 N N . PRO A 1 102 ? 6.650 -7.292 -15.352 1.00 66.25 102 PRO A N 1
ATOM 879 C CA . PRO A 1 102 ? 7.006 -8.215 -14.304 1.00 66.25 102 PRO A CA 1
ATOM 880 C C . PRO A 1 102 ? 7.736 -7.504 -13.165 1.00 66.25 102 PRO A C 1
ATOM 882 O O . PRO A 1 102 ? 8.527 -6.588 -13.397 1.00 66.25 102 PRO A O 1
ATOM 885 N N . ALA A 1 103 ? 7.551 -7.961 -11.926 1.00 62.16 103 ALA A N 1
ATOM 886 C CA . ALA A 1 103 ? 8.279 -7.487 -10.742 1.00 62.16 103 ALA A CA 1
ATOM 887 C C . ALA A 1 103 ? 9.787 -7.820 -10.765 1.00 62.16 103 ALA A C 1
ATOM 889 O O . ALA A 1 103 ? 10.386 -8.030 -9.711 1.00 62.16 103 ALA A O 1
ATOM 890 N N . ASN A 1 104 ? 10.408 -7.954 -11.938 1.00 61.88 104 ASN A N 1
ATOM 891 C CA . ASN A 1 104 ? 11.753 -8.479 -12.078 1.00 61.88 104 ASN A CA 1
ATOM 892 C C . ASN A 1 104 ? 12.790 -7.458 -11.586 1.00 61.88 104 ASN A C 1
ATOM 894 O O . ASN A 1 104 ? 13.173 -6.524 -12.287 1.00 61.88 104 ASN A O 1
ATOM 898 N N . TYR A 1 105 ? 13.241 -7.651 -10.348 1.00 57.62 105 TYR A N 1
ATOM 899 C CA . TYR A 1 105 ? 14.244 -6.821 -9.681 1.00 57.62 105 TYR A CA 1
ATOM 900 C C . TYR A 1 105 ? 15.626 -6.882 -10.355 1.00 57.62 105 TYR A C 1
ATOM 902 O O . TYR A 1 105 ? 16.375 -5.913 -10.274 1.00 57.62 105 TYR A O 1
ATOM 910 N N . LYS A 1 106 ? 15.940 -7.969 -11.075 1.00 58.25 106 LYS A N 1
ATOM 911 C CA . LYS A 1 106 ? 17.264 -8.188 -11.682 1.00 58.25 106 LYS A CA 1
ATOM 912 C C . LYS A 1 106 ? 17.599 -7.181 -12.781 1.00 58.25 106 LYS A C 1
ATOM 914 O O . LYS A 1 106 ? 18.721 -6.694 -12.838 1.00 58.25 106 LYS A O 1
ATOM 919 N N . ASP A 1 107 ? 16.618 -6.820 -13.603 1.00 60.41 107 ASP A N 1
ATOM 920 C CA . ASP A 1 107 ? 16.835 -5.878 -14.708 1.00 60.41 107 ASP A CA 1
ATOM 921 C C . ASP A 1 107 ? 17.015 -4.441 -14.182 1.00 60.41 107 ASP A C 1
ATOM 923 O O . ASP A 1 107 ? 17.737 -3.635 -14.766 1.00 60.41 107 ASP A O 1
ATOM 927 N N . LEU A 1 108 ? 16.389 -4.120 -13.041 1.00 58.59 108 LEU A N 1
ATOM 928 C CA . LEU A 1 108 ? 16.527 -2.828 -12.364 1.00 58.59 108 LEU A CA 1
ATOM 929 C C . LEU A 1 108 ? 17.879 -2.689 -11.656 1.00 58.59 108 LEU A C 1
ATOM 931 O O . LEU A 1 108 ? 18.455 -1.604 -11.695 1.00 58.59 108 LEU A O 1
ATOM 935 N N . GLU A 1 109 ? 18.383 -3.759 -11.035 1.00 62.78 109 GLU A N 1
ATOM 936 C CA . GLU A 1 109 ? 19.734 -3.796 -10.457 1.00 62.78 109 GLU A CA 1
ATOM 937 C C . GLU A 1 109 ? 20.791 -3.620 -11.552 1.00 62.78 109 GLU A C 1
ATOM 939 O O . GLU A 1 109 ? 21.607 -2.707 -11.458 1.00 62.78 109 GLU A O 1
ATOM 944 N N . GLN A 1 110 ? 20.689 -4.368 -12.656 1.00 68.81 110 GLN A N 1
ATOM 945 C CA . GLN A 1 110 ? 21.596 -4.233 -13.804 1.00 68.81 110 GLN A CA 1
ATOM 946 C C . GLN A 1 110 ? 21.539 -2.835 -14.442 1.00 68.81 110 GLN A C 1
ATOM 948 O O . GLN A 1 110 ? 22.569 -2.262 -14.795 1.00 68.81 110 GLN A O 1
ATOM 953 N N . ALA A 1 111 ? 20.346 -2.243 -14.566 1.00 64.19 111 ALA A N 1
ATOM 954 C CA . ALA A 1 111 ? 20.194 -0.887 -15.089 1.00 64.19 111 ALA A CA 1
ATOM 955 C C . ALA A 1 111 ? 20.735 0.188 -14.128 1.00 64.19 111 ALA A C 1
ATOM 957 O O . ALA A 1 111 ? 21.285 1.195 -14.581 1.00 64.19 111 ALA A O 1
ATOM 958 N N . ALA A 1 112 ? 20.585 -0.003 -12.813 1.00 71.69 112 ALA A N 1
ATOM 959 C CA . ALA A 1 112 ? 21.127 0.895 -11.798 1.00 71.69 112 ALA A CA 1
ATOM 960 C C . ALA A 1 112 ? 22.660 0.819 -11.740 1.00 71.69 112 ALA A C 1
ATOM 962 O O . ALA A 1 112 ? 23.312 1.863 -11.700 1.00 71.69 112 ALA A O 1
ATOM 963 N N . GLU A 1 113 ? 23.226 -0.386 -11.812 1.00 77.88 113 GLU A N 1
ATOM 964 C CA . GLU A 1 113 ? 24.670 -0.620 -11.895 1.00 77.88 113 GLU A CA 1
ATOM 965 C C . GLU A 1 113 ? 25.260 0.011 -13.160 1.00 77.88 113 GLU A C 1
ATOM 967 O O . GLU A 1 113 ? 26.180 0.822 -13.062 1.00 77.88 113 GLU A O 1
ATOM 972 N N . ALA A 1 114 ? 24.657 -0.233 -14.329 1.00 80.19 114 ALA A N 1
ATOM 973 C CA . ALA A 1 114 ? 25.097 0.367 -15.590 1.00 80.19 114 ALA A CA 1
ATOM 974 C C . ALA A 1 114 ? 25.013 1.905 -15.578 1.00 80.19 114 ALA A C 1
ATOM 976 O O . ALA A 1 114 ? 25.830 2.592 -16.196 1.00 80.19 114 ALA A O 1
ATOM 977 N N . LYS A 1 115 ? 24.026 2.478 -14.877 1.00 81.06 115 LYS A N 1
ATOM 978 C CA . LYS A 1 115 ? 23.907 3.932 -14.720 1.00 81.06 115 LYS A CA 1
ATOM 979 C C . LYS A 1 115 ? 24.984 4.495 -13.786 1.00 81.06 115 LYS A C 1
ATOM 981 O O . LYS A 1 115 ? 25.586 5.510 -14.128 1.00 81.06 115 LYS A O 1
ATOM 986 N N . ALA A 1 116 ? 25.252 3.831 -12.662 1.00 82.19 116 ALA A N 1
ATOM 987 C CA . ALA A 1 116 ? 26.305 4.219 -11.725 1.00 82.19 116 ALA A CA 1
ATOM 988 C C . ALA A 1 116 ? 27.702 4.122 -12.362 1.00 82.19 116 ALA A C 1
ATOM 990 O O . ALA A 1 116 ? 28.556 4.975 -12.128 1.00 82.19 116 ALA A O 1
ATOM 991 N N . GLU A 1 117 ? 27.928 3.117 -13.207 1.00 84.06 117 GLU A N 1
ATOM 992 C CA . GLU A 1 117 ? 29.179 2.942 -13.946 1.00 84.06 117 GLU A CA 1
ATOM 993 C C . GLU A 1 117 ? 29.383 4.047 -14.993 1.00 84.06 117 GLU A C 1
ATOM 995 O O . GLU A 1 117 ? 30.466 4.622 -15.089 1.00 84.06 117 GLU A O 1
ATOM 1000 N N . ARG A 1 118 ? 28.320 4.441 -15.708 1.00 83.38 118 ARG A N 1
ATOM 1001 C CA . ARG A 1 118 ? 28.355 5.590 -16.631 1.00 83.38 118 ARG A CA 1
ATOM 1002 C C . ARG A 1 118 ? 28.636 6.913 -15.922 1.00 83.38 118 ARG A C 1
ATOM 1004 O O . ARG A 1 118 ? 29.393 7.720 -16.451 1.00 83.38 118 ARG A O 1
ATOM 1011 N N . GLU A 1 119 ? 28.051 7.141 -14.747 1.00 83.75 119 GLU A N 1
ATOM 1012 C CA . GLU A 1 119 ? 28.332 8.334 -13.935 1.00 83.75 119 GLU A CA 1
ATOM 1013 C C . GLU A 1 119 ? 29.781 8.363 -13.439 1.00 83.75 119 GLU A C 1
ATOM 1015 O O . GLU A 1 119 ? 30.423 9.410 -13.510 1.00 83.75 119 GLU A O 1
ATOM 1020 N N . LYS A 1 120 ? 30.331 7.219 -13.010 1.00 84.56 120 LYS A N 1
ATOM 1021 C CA . LYS A 1 120 ? 31.750 7.108 -12.636 1.00 84.56 120 LYS A CA 1
ATOM 1022 C C . LYS A 1 120 ? 32.677 7.374 -13.820 1.00 84.56 120 LYS A C 1
ATOM 1024 O O . LYS A 1 120 ? 33.594 8.176 -13.689 1.00 84.56 120 LYS A O 1
ATOM 1029 N N . ALA A 1 121 ? 32.398 6.781 -14.980 1.00 85.25 121 ALA A N 1
ATOM 1030 C CA . ALA A 1 121 ? 33.188 6.996 -16.191 1.00 85.25 121 ALA A CA 1
ATOM 1031 C C . ALA A 1 121 ? 33.120 8.454 -16.683 1.00 85.25 121 ALA A C 1
ATOM 1033 O O . ALA A 1 121 ? 34.111 8.999 -17.167 1.00 85.25 121 ALA A O 1
ATOM 1034 N N . ALA A 1 122 ? 31.964 9.110 -16.544 1.00 85.19 122 ALA A N 1
ATOM 1035 C CA . ALA A 1 122 ? 31.823 10.533 -16.840 1.00 85.19 122 ALA A CA 1
ATOM 1036 C C . ALA A 1 122 ? 32.617 11.399 -15.847 1.00 85.19 122 ALA A C 1
ATOM 1038 O O . ALA A 1 122 ? 33.302 12.328 -16.266 1.00 85.19 122 ALA A O 1
ATOM 1039 N N . ALA A 1 123 ? 32.576 11.075 -14.552 1.00 83.62 123 ALA A N 1
ATOM 1040 C CA . ALA A 1 123 ? 33.351 11.777 -13.532 1.00 83.62 123 ALA A CA 1
ATOM 1041 C C . ALA A 1 123 ? 34.867 11.618 -13.743 1.00 83.62 123 ALA A C 1
ATOM 1043 O O . ALA A 1 123 ? 35.595 12.601 -13.640 1.00 83.62 123 ALA A O 1
ATOM 1044 N N . GLU A 1 124 ? 35.345 10.422 -14.096 1.00 81.44 124 GLU A N 1
ATOM 1045 C CA . GLU A 1 124 ? 36.761 10.181 -14.404 1.00 81.44 124 GLU A CA 1
ATOM 1046 C C . GLU A 1 124 ? 37.226 10.942 -15.645 1.00 81.44 124 GLU A C 1
ATOM 1048 O O . GLU A 1 124 ? 38.297 11.544 -15.612 1.00 81.44 124 GLU A O 1
ATOM 1053 N N . LYS A 1 125 ? 36.415 10.995 -16.709 1.00 79.69 125 LYS A N 1
ATOM 1054 C CA . LYS A 1 125 ? 36.734 11.807 -17.894 1.00 79.69 125 LYS A CA 1
ATOM 1055 C C . LYS A 1 125 ? 36.867 13.291 -17.563 1.00 79.69 125 LYS A C 1
ATOM 1057 O O . LYS A 1 125 ? 37.832 13.916 -17.980 1.00 79.69 125 LYS A O 1
ATOM 1062 N N . VAL A 1 126 ? 35.958 13.830 -16.750 1.00 79.44 126 VAL A N 1
ATOM 1063 C CA . VAL A 1 126 ? 36.013 15.234 -16.304 1.00 79.44 126 VAL A CA 1
ATOM 1064 C C . VAL A 1 126 ? 37.242 15.505 -15.427 1.00 79.44 126 VAL A C 1
ATOM 1066 O O . VAL A 1 126 ? 37.810 16.595 -15.473 1.00 79.44 126 VAL A O 1
ATOM 1069 N N . VAL A 1 127 ? 37.677 14.532 -14.622 1.00 77.12 127 VAL A N 1
ATOM 1070 C CA . VAL A 1 127 ? 38.907 14.645 -13.820 1.00 77.12 127 VAL A CA 1
ATOM 1071 C C . VAL A 1 127 ? 40.155 14.590 -14.705 1.00 77.12 127 VAL A C 1
ATOM 1073 O O . VAL A 1 127 ? 41.083 15.356 -14.466 1.00 77.12 127 VAL A O 1
ATOM 1076 N N . GLN A 1 128 ? 40.173 13.742 -15.737 1.00 69.50 128 GLN A N 1
ATOM 1077 C CA . GLN A 1 128 ? 41.286 13.655 -16.688 1.00 69.50 128 GLN A CA 1
ATOM 1078 C C . GLN A 1 128 ? 41.408 14.906 -17.566 1.00 69.50 128 GLN A C 1
ATOM 1080 O O . GLN A 1 128 ? 42.515 15.395 -17.766 1.00 69.50 128 GLN A O 1
ATOM 1085 N N . GLU A 1 129 ? 40.291 15.475 -18.027 1.00 72.06 129 GLU A N 1
ATOM 1086 C CA . GLU A 1 129 ? 40.288 16.731 -18.792 1.00 72.06 129 GLU A CA 1
ATOM 1087 C C . GLU A 1 129 ? 40.840 17.907 -17.970 1.00 72.06 129 GLU A C 1
ATOM 1089 O O . GLU A 1 129 ? 41.583 18.723 -18.501 1.00 72.06 129 GLU A O 1
ATOM 1094 N N . LYS A 1 130 ? 40.587 17.942 -16.655 1.00 67.25 130 LYS A N 1
ATOM 1095 C CA . LYS A 1 130 ? 41.145 18.957 -15.740 1.00 67.25 130 LYS A CA 1
ATOM 1096 C C . LYS A 1 130 ? 42.618 18.761 -15.366 1.00 67.25 130 LYS A C 1
ATOM 1098 O O . LYS A 1 130 ? 43.191 19.648 -14.745 1.00 67.25 130 LYS A O 1
ATOM 1103 N N . GLN A 1 131 ? 43.223 17.611 -15.665 1.00 57.78 131 GLN A N 1
ATOM 1104 C CA . GLN A 1 131 ? 44.657 17.364 -15.439 1.00 57.78 131 GLN A CA 1
ATOM 1105 C C . GLN A 1 131 ? 45.521 17.701 -16.665 1.00 57.78 131 GLN A C 1
ATOM 1107 O O . GLN A 1 131 ? 46.748 17.629 -16.590 1.00 57.78 131 GLN A O 1
ATOM 1112 N N . HIS A 1 132 ? 44.893 18.054 -17.789 1.00 58.91 132 HIS A N 1
ATOM 1113 C CA . HIS A 1 132 ? 45.559 18.451 -19.031 1.00 58.91 132 HIS A CA 1
ATOM 1114 C C . HIS A 1 132 ? 45.346 19.930 -19.401 1.00 58.91 132 HIS A C 1
ATOM 1116 O O . HIS A 1 132 ? 45.738 20.337 -20.494 1.00 58.91 132 HIS A O 1
ATOM 1122 N N . GLU A 1 133 ? 44.787 20.719 -18.481 1.00 51.00 133 GLU A N 1
ATOM 1123 C CA . GLU A 1 133 ? 44.711 22.189 -18.511 1.00 51.00 133 GLU A CA 1
ATOM 1124 C C . GLU A 1 133 ? 45.736 22.787 -17.534 1.00 51.00 133 GLU A C 1
ATOM 1126 O O . GLU A 1 133 ? 46.384 23.795 -17.898 1.00 51.00 133 GLU A O 1
#

Solvent-accessible surface area (backbone atoms only — not comparable to full-atom values): 7625 Å² total; per-residue (Å²): 129,90,67,79,63,54,67,54,52,49,52,30,59,75,67,66,34,45,73,51,81,45,80,43,79,55,93,90,50,89,53,37,38,38,39,37,30,27,28,55,80,44,63,62,22,37,37,40,34,36,28,37,64,45,98,87,66,48,81,40,74,68,37,35,39,40,39,55,64,94,52,89,72,70,48,75,32,77,47,70,67,60,45,43,56,50,49,67,76,36,35,67,81,47,55,59,66,53,19,85,53,75,84,60,61,66,64,54,51,54,51,50,50,57,49,54,51,51,52,49,55,52,52,50,51,57,53,53,58,64,73,76,112

pLDDT: mean 82.92, std 11.19, range [41.66, 95.69]

Foldseek 3Di:
DPDPLPVVVVLCVVVQKDKDWDWDDDPPDQWTWIWIFIAHQDRQKIWIWTWHADPVRDIQTAKIWTDFPPDPDIDIDRDSVVVSVVCVVCVVVGRVVCRPPDSDVVVVVVVVVVVVVVVVVVVVVVVVVVVVD

Sequence (133 aa):
MITVLNKTKQFMRKNNLRYKKEYIRPMMITQHVYVFTFGKNELNNRVIIRYSHTWTGRLKINEIDLRLHRQHHPRTFKTEADLVKYLEKHLESNILKYADEPANYKDLEQAAEAKAEREKAAAEKVVQEKQHE

Organism: NCBI:txid1423807

Nearest PDB structures (foldseek):
  6k5l-assembly1_A  TM=5.403E-01  e=8.415E-01  Escherichia coli O157
  5n5y-assembly1_P  TM=2.727E-01  e=4.294E-01  Saccharomyces cerevisiae
  5n61-assembly1_P  TM=2.816E-01  e=3.431E-01  Saccharomyces cerevisiae S288C
  7uqm-assembly1_A-2  TM=3.656E-01  e=1.178E+00  Papaver somniferum
  5o7x-assembly1_A  TM=2.731E-01  e=6.358E-01  Saccharomyces cerevisiae S288C

Radius of gyration: 20.55 Å; Cα contacts (8 Å, |Δi|>4): 174; chains: 1; bounding box: 62×34×44 Å